Protein AF-A0A534LJ36-F1 (afdb_monomer_lite)

Foldseek 3Di:
DQPPVRVVVVCVVLVPPDADFDDDPNFTPDGYDDDPVVVVVVNVCVVVVNDDPVRPPPDPPPDPPPPDDPDDDDDDDDDDD

Radius of gyration: 24.54 Å; chains: 1; bounding box: 64×52×52 Å

Secondary structure (DSSP, 8-state):
---HHHHHHHHHHTT--SS-EEEETTEEEEES---HHHHHHHHHHHHTT---TTTS----------PPPPPPPPPPPPPP-

pLDDT: mean 72.0, std 13.59, range [45.38, 93.31]

Sequence (81 aa):
MVPPEGSKPLLTKYKLQFGPAILVNDRIEFVGIPRYRMLVERVSQVAAGRISPRTAQPPPAAAPTAAAKPAAPPRPTPPPG

Structure (mmCIF, N/CA/C/O backbone):
data_AF-A0A534LJ36-F1
#
_entry.id   AF-A0A534LJ36-F1
#
loop_
_atom_site.group_PDB
_atom_site.id
_atom_site.type_symbol
_atom_site.label_atom_id
_atom_site.label_alt_id
_atom_site.label_comp_id
_atom_site.label_asym_id
_atom_site.label_entity_id
_atom_site.label_seq_id
_atom_site.pdbx_PDB_ins_code
_atom_site.Cartn_x
_atom_site.Cartn_y
_atom_site.Cartn_z
_atom_site.occupancy
_atom_site.B_iso_or_equiv
_atom_site.auth_seq_id
_atom_site.auth_comp_id
_atom_site.auth_asym_id
_atom_site.auth_atom_id
_atom_site.pdbx_PDB_model_num
ATOM 1 N N . MET A 1 1 ? -11.859 -1.125 -7.700 1.00 51.81 1 MET A N 1
ATOM 2 C CA . MET A 1 1 ? -11.106 0.059 -8.173 1.00 51.81 1 MET A CA 1
ATOM 3 C C . MET A 1 1 ? -11.742 1.279 -7.526 1.00 51.81 1 MET A C 1
ATOM 5 O O . MET A 1 1 ? -12.960 1.372 -7.577 1.00 51.81 1 MET A O 1
ATOM 9 N N . VAL A 1 2 ? -10.979 2.138 -6.843 1.00 55.66 2 VAL A N 1
ATOM 10 C CA . VAL A 1 2 ? -11.553 3.347 -6.223 1.00 55.66 2 VAL A CA 1
ATOM 11 C C . VAL A 1 2 ? -11.941 4.307 -7.353 1.00 55.66 2 VAL A C 1
ATOM 13 O O . VAL A 1 2 ? -11.069 4.630 -8.163 1.00 55.66 2 VAL A O 1
ATOM 16 N N . PRO A 1 3 ? -13.213 4.725 -7.464 1.00 60.09 3 PRO A N 1
ATOM 17 C CA . PRO A 1 3 ? -13.618 5.676 -8.490 1.00 60.09 3 PRO A CA 1
ATOM 18 C C . PRO A 1 3 ? -12.855 7.005 -8.323 1.00 60.09 3 PRO A C 1
ATOM 20 O O . PRO A 1 3 ? -12.556 7.397 -7.192 1.00 60.09 3 PRO A O 1
ATOM 23 N N . PRO A 1 4 ? -12.534 7.710 -9.423 1.00 60.72 4 PRO A N 1
ATOM 24 C CA . PRO A 1 4 ? -11.686 8.909 -9.407 1.00 60.72 4 PRO A CA 1
ATOM 25 C C . PRO A 1 4 ? -12.230 10.060 -8.540 1.00 60.72 4 PRO A C 1
ATOM 27 O O . PRO A 1 4 ? -11.467 10.915 -8.098 1.00 60.72 4 PRO A O 1
ATOM 30 N N . GLU A 1 5 ? -13.531 10.073 -8.250 1.00 60.53 5 GLU A N 1
ATOM 31 C CA . GLU A 1 5 ? -14.147 11.019 -7.310 1.00 60.53 5 GLU A CA 1
ATOM 32 C C . GLU A 1 5 ? -13.798 10.716 -5.841 1.00 60.53 5 GLU A C 1
ATOM 34 O O . GLU A 1 5 ? -13.573 11.630 -5.051 1.00 60.53 5 GLU A O 1
ATOM 39 N N . GLY A 1 6 ? -13.676 9.436 -5.474 1.00 64.81 6 GLY A N 1
ATOM 40 C CA . GLY A 1 6 ? -13.363 9.004 -4.107 1.00 64.81 6 GLY A CA 1
ATOM 41 C C . GLY A 1 6 ? -11.871 9.034 -3.765 1.00 64.81 6 GLY A C 1
ATOM 42 O O . GLY A 1 6 ? -11.500 8.942 -2.595 1.00 64.81 6 GLY A O 1
ATOM 43 N N . SER A 1 7 ? -10.992 9.170 -4.761 1.00 67.38 7 SER A N 1
ATOM 44 C CA . SER A 1 7 ? -9.539 9.153 -4.557 1.00 67.38 7 SER A CA 1
ATOM 45 C C . SER A 1 7 ? -8.968 10.508 -4.127 1.00 67.38 7 SER A C 1
ATOM 47 O O . SER A 1 7 ? -8.028 10.535 -3.335 1.00 67.38 7 SER A O 1
ATOM 49 N N . LYS A 1 8 ? -9.554 11.634 -4.560 1.00 70.19 8 LYS A N 1
ATOM 50 C CA . LYS A 1 8 ? -9.140 12.992 -4.150 1.00 70.19 8 LYS A CA 1
ATOM 51 C C . LYS A 1 8 ? -9.074 13.191 -2.623 1.00 70.19 8 LYS A C 1
ATOM 53 O O . LYS A 1 8 ? -8.015 13.598 -2.145 1.00 70.19 8 LYS A O 1
ATOM 58 N N . PRO A 1 9 ? -10.119 12.871 -1.832 1.00 77.75 9 PRO A N 1
ATOM 59 C CA . PRO A 1 9 ? -10.056 13.039 -0.379 1.00 77.75 9 PRO A CA 1
ATOM 60 C C . PRO A 1 9 ? -9.011 12.128 0.280 1.00 77.75 9 PRO A C 1
ATOM 62 O O . PRO A 1 9 ? -8.386 12.526 1.263 1.00 77.75 9 PRO A O 1
ATOM 65 N N . LEU A 1 10 ? -8.759 10.936 -0.272 1.00 75.25 10 LEU A N 1
ATOM 66 C CA . LEU A 1 10 ? -7.709 10.038 0.217 1.00 75.25 10 LEU A CA 1
ATOM 67 C C . LEU A 1 10 ? -6.310 10.605 -0.055 1.00 75.25 10 LEU A C 1
ATOM 69 O O . LEU A 1 10 ? -5.468 10.596 0.840 1.00 75.25 10 LEU A O 1
ATOM 73 N N . LEU A 1 11 ? -6.064 11.160 -1.242 1.00 75.56 11 LEU A N 1
ATOM 74 C CA . LEU A 1 11 ? -4.784 11.798 -1.564 1.00 75.56 11 LEU A CA 1
ATOM 75 C C . LEU A 1 11 ? -4.491 12.978 -0.628 1.00 75.56 11 LEU A C 1
ATOM 77 O O . LEU A 1 11 ? -3.381 13.081 -0.105 1.00 75.56 11 LEU A O 1
ATOM 81 N N . THR A 1 12 ? -5.497 13.812 -0.338 1.00 78.50 12 THR A N 1
ATOM 82 C CA . THR A 1 12 ? -5.377 14.909 0.636 1.00 78.50 12 THR A CA 1
ATOM 83 C C . THR A 1 12 ? -5.137 14.391 2.056 1.00 78.50 12 THR A C 1
ATOM 85 O O . THR A 1 12 ? -4.216 14.868 2.721 1.00 78.50 12 THR A O 1
ATOM 88 N N . LYS A 1 13 ? -5.901 13.384 2.511 1.00 80.56 13 LYS A N 1
ATOM 89 C CA . LYS A 1 13 ? -5.747 12.764 3.843 1.00 80.56 13 LYS A CA 1
ATOM 90 C C . LYS A 1 13 ? -4.326 12.244 4.069 1.00 80.56 13 LYS A C 1
ATOM 92 O O . LYS A 1 13 ? -3.766 12.417 5.147 1.00 80.56 13 LYS A O 1
ATOM 97 N N . TYR A 1 14 ? -3.744 11.637 3.041 1.00 78.19 14 TYR A N 1
ATOM 98 C CA . TYR A 1 14 ? -2.418 11.027 3.091 1.00 78.19 14 TYR A CA 1
ATOM 99 C C . TYR A 1 14 ? -1.295 11.946 2.594 1.00 78.19 14 TYR A C 1
ATOM 101 O O . TYR A 1 14 ? -0.153 11.506 2.491 1.00 78.19 14 TYR A O 1
ATOM 109 N N . LYS A 1 15 ? -1.589 13.226 2.316 1.00 78.56 15 LYS A N 1
ATOM 110 C CA . LYS A 1 15 ? -0.623 14.216 1.805 1.00 78.56 15 LYS A CA 1
ATOM 111 C C . LYS A 1 15 ? 0.179 13.713 0.592 1.00 78.56 15 LYS A C 1
ATOM 113 O O . LYS A 1 15 ? 1.352 14.049 0.424 1.00 78.56 15 LYS A O 1
ATOM 118 N N . LEU A 1 16 ? -0.448 12.903 -0.256 1.00 78.56 16 LEU A N 1
ATOM 119 C CA . LEU A 1 16 ? 0.171 12.360 -1.459 1.00 78.56 16 LEU A CA 1
ATOM 120 C C . LEU A 1 16 ? 0.134 13.421 -2.560 1.00 78.56 16 LEU A C 1
ATOM 122 O O . LEU A 1 16 ? -0.933 13.764 -3.060 1.00 78.56 16 LEU A O 1
ATOM 126 N N . GLN A 1 17 ? 1.306 13.950 -2.917 1.00 71.25 17 GLN A N 1
ATOM 127 C CA . GLN A 1 17 ? 1.438 14.965 -3.969 1.00 71.25 17 GLN A CA 1
ATOM 128 C C . GLN A 1 17 ? 1.576 14.343 -5.365 1.00 71.25 17 GLN A C 1
ATOM 130 O O . GLN A 1 17 ? 1.093 14.908 -6.340 1.00 71.25 17 GLN A O 1
ATOM 135 N N . PHE A 1 18 ? 2.224 13.175 -5.464 1.00 64.19 18 PHE A N 1
ATOM 136 C CA . PHE A 1 18 ? 2.584 12.556 -6.739 1.00 64.19 18 PHE A CA 1
ATOM 137 C C . PHE A 1 18 ? 2.557 11.025 -6.661 1.00 64.19 18 PHE A C 1
ATOM 139 O O . PHE A 1 18 ? 2.946 10.440 -5.651 1.00 64.19 18 PHE A O 1
ATOM 146 N N . GLY A 1 19 ? 2.178 10.395 -7.778 1.00 70.88 19 GLY A N 1
ATOM 147 C CA . GLY A 1 19 ? 2.350 8.965 -8.038 1.00 70.88 19 GLY A CA 1
ATOM 148 C C . GLY A 1 19 ? 1.361 8.024 -7.330 1.00 70.88 19 GLY A C 1
ATOM 149 O O . GLY A 1 19 ? 0.627 8.427 -6.428 1.00 70.88 19 GLY A O 1
ATOM 150 N N . PRO A 1 20 ? 1.317 6.746 -7.749 1.00 82.62 20 PRO A N 1
ATOM 151 C CA . PRO A 1 20 ? 0.578 5.715 -7.028 1.00 82.62 20 PRO A CA 1
ATOM 152 C C . PRO A 1 20 ? 1.210 5.500 -5.652 1.00 82.62 20 PRO A C 1
ATOM 154 O O . PRO A 1 20 ? 2.419 5.629 -5.503 1.00 82.62 20 PRO A O 1
ATOM 157 N N . ALA A 1 21 ? 0.419 5.139 -4.650 1.00 86.12 21 ALA A N 1
ATOM 158 C CA . ALA A 1 21 ? 0.923 4.807 -3.324 1.00 86.12 21 ALA A CA 1
ATOM 159 C C . ALA A 1 21 ? 0.265 3.532 -2.818 1.00 86.12 21 ALA A C 1
ATOM 161 O O . ALA A 1 21 ? -0.880 3.234 -3.165 1.00 86.12 21 ALA A O 1
ATOM 162 N N . ILE A 1 22 ? 0.996 2.793 -1.990 1.00 86.88 22 ILE A N 1
ATOM 163 C CA . ILE A 1 22 ? 0.495 1.575 -1.363 1.00 86.88 22 ILE A CA 1
ATOM 164 C C . ILE A 1 22 ? 0.335 1.832 0.123 1.00 86.88 22 ILE A C 1
ATOM 166 O O . ILE A 1 22 ? 1.286 2.210 0.815 1.00 86.88 22 ILE A O 1
ATOM 170 N N . LEU A 1 23 ? -0.888 1.597 0.585 1.00 85.00 23 LEU A N 1
ATOM 171 C CA . LEU A 1 23 ? -1.249 1.648 1.985 1.00 85.00 23 LEU A CA 1
ATOM 172 C C . LEU A 1 23 ? -1.380 0.226 2.523 1.00 85.00 23 LEU A C 1
ATOM 174 O O . LEU A 1 23 ? -2.006 -0.625 1.892 1.00 85.00 23 LEU A O 1
ATOM 178 N N . VAL A 1 24 ? -0.815 -0.009 3.702 1.00 86.06 24 VAL A N 1
ATOM 179 C CA . VAL A 1 24 ? -0.984 -1.245 4.471 1.00 86.06 24 VAL A CA 1
ATOM 180 C C . VAL A 1 24 ? -1.459 -0.835 5.860 1.00 86.06 24 VAL A C 1
ATOM 182 O O . VAL A 1 24 ? -0.816 -0.011 6.505 1.00 86.06 24 VAL A O 1
ATOM 185 N N . ASN A 1 25 ? -2.598 -1.369 6.311 1.00 84.19 25 ASN A N 1
ATOM 186 C CA . ASN A 1 25 ? -3.228 -0.997 7.588 1.00 84.19 25 ASN A CA 1
ATOM 187 C C . ASN A 1 25 ? -3.396 0.529 7.749 1.00 84.19 25 ASN A C 1
ATOM 189 O O . ASN A 1 25 ? -2.958 1.111 8.741 1.00 84.19 25 ASN A O 1
ATOM 193 N N . ASP A 1 26 ? -3.958 1.185 6.728 1.00 82.00 26 ASP A N 1
ATOM 194 C CA . ASP A 1 26 ? -4.180 2.640 6.661 1.00 82.00 26 ASP A CA 1
ATOM 195 C C . ASP A 1 26 ? -2.925 3.518 6.780 1.00 82.00 26 ASP A C 1
ATOM 197 O O . ASP A 1 26 ? -3.040 4.740 6.902 1.00 82.00 26 ASP A O 1
ATOM 201 N N . ARG A 1 27 ? -1.727 2.932 6.699 1.00 79.62 27 ARG A N 1
ATOM 202 C CA . ARG A 1 27 ? -0.454 3.656 6.679 1.00 79.62 27 ARG A CA 1
ATOM 203 C C . ARG A 1 27 ? 0.178 3.556 5.308 1.00 79.62 27 ARG A C 1
ATOM 205 O O . ARG A 1 27 ? 0.209 2.487 4.708 1.00 79.62 27 ARG A O 1
ATOM 212 N N . ILE A 1 28 ? 0.707 4.673 4.822 1.00 84.25 28 ILE A N 1
ATOM 213 C CA . ILE A 1 28 ? 1.528 4.678 3.611 1.00 84.25 28 ILE A CA 1
ATOM 214 C C . ILE A 1 28 ? 2.752 3.817 3.907 1.00 84.25 28 ILE A C 1
ATOM 216 O O . ILE A 1 28 ? 3.404 4.043 4.915 1.00 84.25 28 ILE A O 1
ATOM 220 N N . GLU A 1 29 ? 3.053 2.838 3.063 1.00 84.81 29 GLU A N 1
ATOM 221 C CA . GLU A 1 29 ? 4.285 2.039 3.151 1.00 84.81 29 GLU A CA 1
ATOM 222 C C . GLU A 1 29 ? 5.187 2.271 1.936 1.00 84.81 29 GLU A C 1
ATOM 224 O O . GLU A 1 29 ? 6.412 2.211 2.042 1.00 84.81 29 GLU A O 1
ATOM 229 N N . PHE A 1 30 ? 4.586 2.619 0.794 1.00 84.94 30 PHE A N 1
ATOM 230 C CA . PHE A 1 30 ? 5.304 2.972 -0.424 1.00 84.94 30 PHE A CA 1
ATOM 231 C C . PHE A 1 30 ? 4.667 4.164 -1.129 1.00 84.94 30 PHE A C 1
ATOM 233 O O . PHE A 1 30 ? 3.443 4.264 -1.233 1.00 84.94 30 PHE A O 1
ATOM 240 N N . VAL A 1 31 ? 5.530 5.016 -1.678 1.00 86.19 31 VAL A N 1
ATOM 241 C CA . VAL A 1 31 ? 5.193 6.010 -2.699 1.00 86.19 31 VAL A CA 1
ATOM 242 C C . VAL A 1 31 ? 5.851 5.537 -3.995 1.00 86.19 31 VAL A C 1
ATOM 244 O O . VAL A 1 31 ? 7.057 5.301 -4.030 1.00 86.19 31 VAL A O 1
ATOM 247 N N . GLY A 1 32 ? 5.055 5.346 -5.039 1.00 85.44 32 GLY A N 1
ATOM 248 C CA . GLY A 1 32 ? 5.418 4.661 -6.277 1.00 85.44 32 GLY A CA 1
ATOM 249 C C . GLY A 1 32 ? 5.025 3.179 -6.294 1.00 85.44 32 GLY A C 1
ATOM 250 O O . GLY A 1 32 ? 4.401 2.660 -5.369 1.00 85.44 32 GLY A O 1
ATOM 251 N N . ILE A 1 33 ? 5.398 2.493 -7.379 1.00 87.06 33 ILE A N 1
ATOM 252 C CA . ILE A 1 33 ? 5.165 1.054 -7.563 1.00 87.06 33 ILE A CA 1
ATOM 253 C C . ILE A 1 33 ? 6.429 0.298 -7.116 1.00 87.06 33 ILE A C 1
ATOM 255 O O . ILE A 1 33 ? 7.426 0.314 -7.842 1.00 87.06 33 ILE A O 1
ATOM 259 N N . PRO A 1 34 ? 6.441 -0.345 -5.932 1.00 88.50 34 PRO A N 1
ATOM 260 C CA . PRO A 1 34 ? 7.579 -1.141 -5.491 1.00 88.50 34 PRO A CA 1
ATOM 261 C C . PRO A 1 34 ? 7.697 -2.440 -6.295 1.00 88.50 34 PRO A C 1
ATOM 263 O O . PRO A 1 34 ? 6.730 -2.942 -6.870 1.00 88.50 34 PRO A O 1
ATOM 266 N N . ARG A 1 35 ? 8.890 -3.046 -6.277 1.00 93.31 35 ARG A N 1
ATOM 267 C CA . ARG A 1 35 ? 9.067 -4.413 -6.787 1.00 93.31 35 ARG A CA 1
ATOM 268 C C . ARG A 1 35 ? 8.295 -5.399 -5.914 1.00 93.31 35 ARG A C 1
ATOM 270 O O . ARG A 1 35 ? 8.243 -5.244 -4.696 1.00 93.31 35 ARG A O 1
ATOM 277 N N . TYR A 1 36 ? 7.802 -6.475 -6.525 1.00 92.19 36 TYR A N 1
ATOM 278 C CA . TYR A 1 36 ? 7.005 -7.493 -5.833 1.00 92.19 36 TYR A CA 1
ATOM 279 C C . TYR A 1 36 ? 7.671 -8.031 -4.554 1.00 92.19 36 TYR A C 1
ATOM 281 O O . TYR A 1 36 ? 7.022 -8.141 -3.520 1.00 92.19 36 TYR A O 1
ATOM 289 N N . ARG A 1 37 ? 8.984 -8.300 -4.588 1.00 91.69 37 ARG A N 1
ATOM 290 C CA . ARG A 1 37 ? 9.726 -8.799 -3.415 1.00 91.69 37 ARG A CA 1
ATOM 291 C C . ARG A 1 37 ? 9.681 -7.828 -2.234 1.00 91.69 37 ARG A C 1
ATOM 293 O O . ARG A 1 37 ? 9.394 -8.249 -1.121 1.00 91.69 37 ARG A O 1
ATOM 300 N N . MET A 1 38 ? 9.840 -6.532 -2.504 1.00 89.56 38 MET A N 1
ATOM 301 C CA . MET A 1 38 ? 9.770 -5.488 -1.478 1.00 89.56 38 MET A CA 1
ATOM 302 C C . MET A 1 38 ? 8.376 -5.398 -0.862 1.00 89.56 38 MET A C 1
ATOM 304 O O . MET A 1 38 ? 8.251 -5.205 0.342 1.00 89.56 38 MET A O 1
ATOM 308 N N . LEU A 1 39 ? 7.327 -5.553 -1.677 1.00 89.50 39 LEU A N 1
ATOM 309 C CA . LEU A 1 39 ? 5.953 -5.541 -1.186 1.00 89.50 39 LEU A CA 1
ATOM 310 C C . LEU A 1 39 ? 5.703 -6.708 -0.224 1.00 89.50 39 LEU A C 1
ATOM 312 O O . LEU A 1 39 ? 5.218 -6.492 0.882 1.00 89.50 39 LEU A O 1
ATOM 316 N N . VAL A 1 40 ? 6.061 -7.930 -0.628 1.00 91.06 40 VAL A N 1
ATOM 317 C CA . VAL A 1 40 ? 5.837 -9.147 0.170 1.00 91.06 40 VAL A CA 1
ATOM 318 C C . VAL A 1 40 ? 6.588 -9.088 1.499 1.00 91.06 40 VAL A C 1
ATOM 320 O O . VAL A 1 40 ? 6.002 -9.334 2.553 1.00 91.06 40 VAL A O 1
ATOM 323 N N . GLU A 1 41 ? 7.867 -8.712 1.462 1.00 90.75 41 GLU A N 1
ATOM 324 C CA . GLU A 1 41 ? 8.683 -8.537 2.668 1.00 90.75 41 GLU A CA 1
ATOM 325 C C . GLU A 1 41 ? 8.115 -7.455 3.587 1.00 90.75 41 GLU A C 1
ATOM 327 O O . GLU A 1 41 ? 8.145 -7.583 4.811 1.00 90.75 41 GLU A O 1
ATOM 332 N N . ARG A 1 42 ? 7.565 -6.381 3.016 1.00 86.12 42 ARG A N 1
ATOM 333 C CA . ARG A 1 42 ? 7.000 -5.300 3.815 1.00 86.1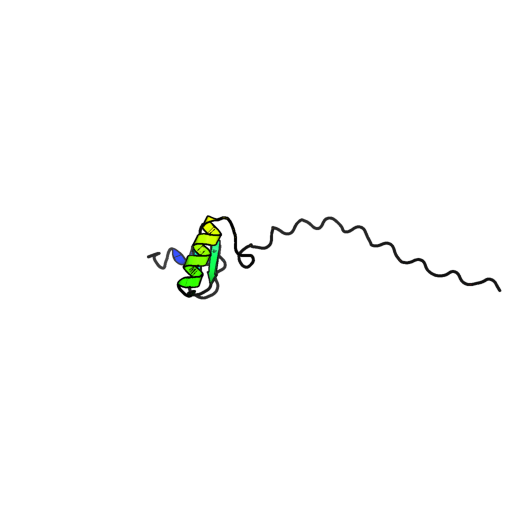2 42 ARG A CA 1
ATOM 334 C C . ARG A 1 42 ? 5.680 -5.691 4.467 1.00 86.12 42 ARG A C 1
ATOM 336 O O . ARG A 1 42 ? 5.477 -5.378 5.637 1.00 86.12 42 ARG A O 1
ATOM 343 N N . VAL A 1 43 ? 4.813 -6.410 3.759 1.00 87.50 43 VAL A N 1
ATOM 344 C CA . VAL A 1 43 ? 3.552 -6.921 4.317 1.00 87.50 43 VAL A CA 1
ATOM 345 C C . VAL A 1 43 ? 3.822 -7.854 5.500 1.00 87.50 43 VAL A C 1
ATOM 347 O O . VAL A 1 43 ? 3.157 -7.725 6.528 1.00 87.50 43 VAL A O 1
ATOM 350 N N . SER A 1 44 ? 4.834 -8.725 5.417 1.00 88.81 44 SER A N 1
ATOM 351 C CA . SER A 1 44 ? 5.197 -9.596 6.544 1.00 88.81 44 SER A CA 1
ATOM 352 C C . SER A 1 44 ? 5.763 -8.813 7.736 1.00 88.81 44 SER A C 1
ATOM 354 O O . SER A 1 44 ? 5.410 -9.100 8.879 1.00 88.81 44 SER A O 1
ATOM 356 N N . GLN A 1 45 ? 6.571 -7.773 7.496 1.00 87.38 45 GLN A N 1
ATOM 357 C CA . GLN A 1 45 ? 7.062 -6.882 8.556 1.00 87.38 45 GLN A CA 1
ATOM 358 C C . GLN A 1 45 ? 5.928 -6.121 9.251 1.00 87.38 45 GLN A C 1
ATOM 360 O O . GLN A 1 45 ? 5.923 -6.033 10.479 1.00 87.38 45 GLN A O 1
ATOM 365 N N . VAL A 1 46 ? 4.963 -5.597 8.491 1.00 84.94 46 VAL A N 1
ATOM 366 C CA . VAL A 1 46 ? 3.803 -4.882 9.045 1.00 84.94 46 VAL A CA 1
ATOM 367 C C . VAL A 1 46 ? 2.9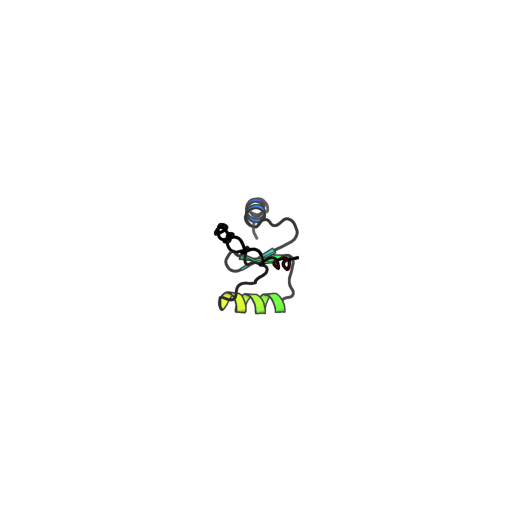02 -5.829 9.838 1.00 84.94 46 VAL A C 1
ATOM 369 O O . VAL A 1 46 ? 2.471 -5.467 10.931 1.00 84.94 46 VAL A O 1
ATOM 372 N N . ALA A 1 47 ? 2.680 -7.054 9.351 1.00 83.56 47 ALA A N 1
ATOM 373 C CA . ALA A 1 47 ? 1.963 -8.089 10.097 1.00 83.56 47 ALA A CA 1
ATOM 374 C C . ALA A 1 47 ? 2.670 -8.450 11.419 1.00 83.56 47 ALA A C 1
ATOM 376 O O . ALA A 1 47 ? 2.012 -8.702 12.423 1.00 83.56 47 ALA A O 1
ATOM 377 N N . ALA A 1 48 ? 4.005 -8.397 11.443 1.00 86.19 48 ALA A N 1
ATOM 378 C CA . ALA A 1 48 ? 4.820 -8.569 12.646 1.00 86.19 48 ALA A CA 1
ATOM 379 C C . ALA A 1 48 ? 4.939 -7.294 13.517 1.00 86.19 48 ALA A C 1
ATOM 381 O O . ALA A 1 48 ? 5.753 -7.257 14.440 1.00 86.19 48 ALA A O 1
ATOM 382 N N . GLY A 1 49 ? 4.185 -6.228 13.218 1.00 80.50 49 GLY A N 1
ATOM 383 C CA . GLY A 1 49 ? 4.178 -4.973 13.982 1.00 80.50 49 GLY A CA 1
ATOM 384 C C . GLY A 1 49 ? 5.361 -4.030 13.718 1.00 80.50 49 GLY A C 1
ATOM 385 O O . GLY A 1 49 ? 5.492 -3.003 14.384 1.00 80.50 49 GLY A O 1
ATOM 386 N N . ARG A 1 50 ? 6.230 -4.329 12.744 1.00 77.44 50 ARG A N 1
ATOM 387 C CA . ARG A 1 50 ? 7.404 -3.505 12.405 1.00 77.44 50 ARG A CA 1
ATOM 388 C C . ARG A 1 50 ? 7.041 -2.431 11.378 1.00 77.44 50 ARG A C 1
ATOM 390 O O . ARG A 1 50 ? 7.030 -2.661 10.166 1.00 77.44 50 ARG A O 1
ATOM 397 N N . ILE A 1 51 ? 6.768 -1.227 11.866 1.00 71.62 51 ILE A N 1
ATOM 398 C CA . ILE A 1 51 ? 6.417 -0.059 11.044 1.00 71.62 51 ILE A CA 1
ATOM 399 C C . ILE A 1 51 ? 7.678 0.557 10.412 1.00 71.62 51 ILE A C 1
ATOM 401 O O . ILE A 1 51 ? 8.755 0.534 11.004 1.00 71.62 51 ILE A O 1
ATOM 405 N N . SER A 1 52 ? 7.548 1.100 9.201 1.00 62.72 52 SER A N 1
ATOM 406 C CA . SER A 1 52 ? 8.647 1.694 8.443 1.00 62.72 52 SER A CA 1
ATOM 407 C C . SER A 1 52 ? 9.037 3.022 9.085 1.00 62.72 52 SER A C 1
ATOM 409 O O . SER A 1 52 ? 8.175 3.880 9.259 1.00 62.72 52 SER A O 1
ATOM 411 N N . PRO A 1 53 ? 10.323 3.283 9.360 1.00 59.94 53 PRO A N 1
ATOM 412 C CA . PRO A 1 53 ? 10.750 4.571 9.908 1.00 59.94 53 PRO A CA 1
ATOM 413 C C . PRO A 1 53 ? 10.535 5.747 8.939 1.00 59.94 53 PRO A C 1
ATOM 415 O O . PRO A 1 53 ? 10.442 6.883 9.382 1.00 59.94 53 PRO A O 1
ATOM 418 N N . ARG A 1 54 ? 10.389 5.500 7.626 1.00 57.47 54 ARG A N 1
ATOM 419 C CA . ARG A 1 54 ? 10.007 6.544 6.650 1.00 57.47 54 ARG A CA 1
ATOM 420 C C . ARG A 1 54 ? 8.529 6.948 6.715 1.00 57.47 54 ARG A C 1
ATOM 422 O O . ARG A 1 54 ? 8.165 7.968 6.143 1.00 57.47 54 ARG A O 1
ATOM 429 N N . THR A 1 55 ? 7.687 6.136 7.352 1.00 56.62 55 THR A N 1
ATOM 430 C CA . THR A 1 55 ? 6.223 6.299 7.403 1.00 56.62 55 THR A CA 1
ATOM 431 C C . THR A 1 55 ? 5.703 6.381 8.833 1.00 56.62 55 THR A C 1
ATOM 433 O O . THR A 1 55 ? 4.547 6.741 9.058 1.00 56.62 55 THR A O 1
ATOM 436 N N . ALA A 1 56 ? 6.583 6.148 9.811 1.00 52.62 56 ALA A N 1
ATOM 437 C CA . ALA A 1 56 ? 6.535 6.812 11.093 1.00 52.62 56 ALA A CA 1
ATOM 438 C C . ALA A 1 56 ? 6.549 8.320 10.816 1.00 52.62 56 ALA A C 1
ATOM 440 O O . ALA A 1 56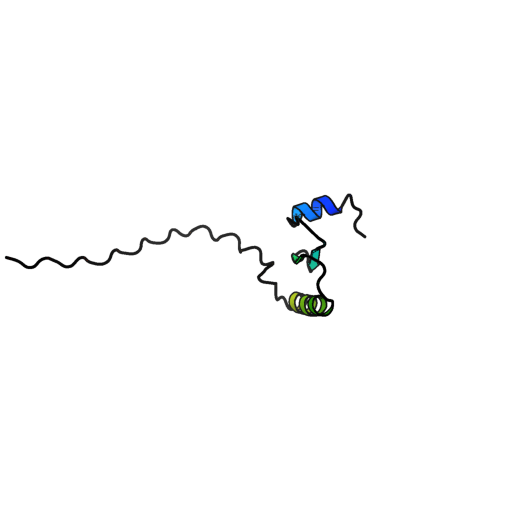 ? 7.595 8.958 10.719 1.00 52.62 56 ALA A O 1
ATOM 441 N N . GLN A 1 57 ? 5.352 8.885 10.643 1.00 54.31 57 GLN A N 1
ATOM 442 C CA . GLN A 1 57 ? 5.105 10.283 10.939 1.00 54.31 57 GLN A CA 1
ATOM 443 C C . GLN A 1 57 ? 5.906 10.594 12.208 1.00 54.31 57 GLN A C 1
ATOM 445 O O . GLN A 1 57 ? 5.813 9.793 13.150 1.00 54.31 57 GLN A O 1
ATOM 45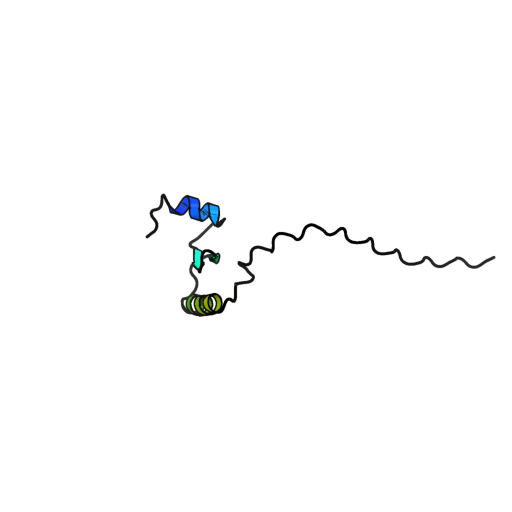0 N N . PRO A 1 58 ? 6.743 11.654 12.218 1.00 47.31 58 PRO A N 1
ATOM 451 C CA . PRO A 1 58 ? 7.496 11.986 13.412 1.00 47.31 58 PRO A CA 1
ATOM 452 C C . PRO A 1 58 ? 6.515 11.932 14.582 1.00 47.31 58 PRO A C 1
ATOM 454 O O . PRO A 1 58 ? 5.388 12.427 14.414 1.00 47.31 58 PRO A O 1
ATOM 457 N N . PRO A 1 59 ? 6.873 11.284 15.710 1.00 50.41 59 PRO A N 1
ATOM 458 C CA . PRO A 1 59 ? 6.051 11.358 16.906 1.00 50.41 59 PRO A CA 1
ATOM 459 C C . PRO A 1 59 ? 5.623 12.818 17.069 1.00 50.41 59 PRO A C 1
ATOM 461 O O . PRO A 1 59 ? 6.465 13.689 16.804 1.00 50.41 59 PRO A O 1
ATOM 464 N N . PRO A 1 60 ? 4.351 13.111 17.414 1.00 51.31 60 PRO A N 1
ATOM 465 C CA . PRO A 1 60 ? 3.936 14.478 17.699 1.00 51.31 60 PRO A CA 1
ATOM 466 C C . PRO A 1 60 ? 5.030 15.094 18.553 1.00 51.31 60 PRO A C 1
ATOM 468 O O . PRO A 1 60 ? 5.408 14.473 19.550 1.00 51.31 60 PRO A O 1
ATOM 471 N N . ALA A 1 61 ? 5.630 16.191 18.077 1.00 50.25 61 ALA A N 1
ATOM 472 C CA . ALA A 1 61 ? 6.788 16.773 18.731 1.00 50.25 61 ALA A CA 1
ATOM 473 C C . ALA A 1 61 ? 6.455 16.865 20.217 1.00 50.25 61 ALA A C 1
ATOM 475 O O . ALA A 1 61 ? 5.466 17.507 20.579 1.00 50.25 61 ALA A O 1
ATOM 476 N N . ALA A 1 62 ? 7.210 16.146 21.055 1.00 57.19 62 ALA A N 1
ATOM 477 C CA . ALA A 1 62 ? 7.088 16.324 22.487 1.00 57.19 62 ALA A CA 1
ATOM 478 C C . ALA A 1 62 ? 7.231 17.828 22.713 1.00 57.19 62 ALA A C 1
ATOM 480 O O . ALA A 1 62 ? 8.188 18.431 22.214 1.00 57.19 62 ALA A O 1
ATOM 481 N N . ALA A 1 63 ? 6.224 18.435 23.349 1.00 55.00 63 ALA A N 1
ATOM 482 C CA . ALA A 1 63 ? 6.253 19.850 23.676 1.00 55.00 63 ALA A CA 1
ATOM 483 C C . ALA A 1 63 ? 7.633 20.158 24.271 1.00 55.00 63 ALA A C 1
ATOM 485 O O . ALA A 1 63 ? 8.113 19.348 25.071 1.00 55.00 63 ALA A O 1
ATOM 486 N N . PRO A 1 64 ? 8.304 21.246 23.858 1.00 51.41 64 PRO A N 1
ATOM 487 C CA . PRO A 1 64 ? 9.648 21.527 24.326 1.00 51.41 64 PRO A CA 1
ATOM 488 C C . PRO A 1 64 ? 9.605 21.642 25.847 1.00 51.41 64 PRO A C 1
ATOM 490 O O . PRO A 1 64 ? 9.150 22.643 26.398 1.00 51.41 64 PRO A O 1
ATOM 493 N N . THR A 1 65 ? 10.062 20.601 26.541 1.00 54.59 65 THR A N 1
ATOM 494 C CA . THR A 1 65 ? 10.432 20.709 27.943 1.00 54.59 65 THR A CA 1
ATOM 495 C C . THR A 1 65 ? 11.577 21.700 27.948 1.00 54.59 65 THR A C 1
ATOM 497 O O . THR A 1 65 ? 12.628 21.411 27.372 1.00 54.59 65 THR A O 1
ATOM 500 N N . ALA A 1 66 ? 11.325 22.891 28.491 1.00 55.91 66 ALA A N 1
ATOM 501 C CA . ALA A 1 66 ? 12.292 23.970 28.587 1.00 55.91 66 ALA A CA 1
ATOM 502 C C . ALA A 1 66 ? 13.646 23.397 29.020 1.00 55.91 66 ALA A C 1
ATOM 504 O O . ALA A 1 66 ? 13.803 22.919 30.144 1.00 55.91 66 ALA A O 1
ATOM 505 N N . ALA A 1 67 ? 14.596 23.375 28.085 1.00 53.66 67 ALA A N 1
ATOM 506 C CA . ALA A 1 67 ? 15.941 22.914 28.349 1.00 53.66 67 ALA A CA 1
ATOM 507 C C . ALA A 1 67 ? 16.522 23.816 29.439 1.00 53.66 67 ALA A C 1
ATOM 509 O O . ALA A 1 67 ? 16.618 25.034 29.264 1.00 53.66 67 ALA A O 1
ATOM 510 N N . ALA A 1 68 ? 16.873 23.221 30.578 1.00 62.28 68 ALA A N 1
ATOM 511 C CA . ALA A 1 68 ? 17.633 23.905 31.604 1.00 62.28 68 ALA A CA 1
ATOM 512 C C . ALA A 1 68 ? 18.918 24.444 30.959 1.00 62.28 68 ALA A C 1
ATOM 514 O O . ALA A 1 68 ? 19.677 23.708 30.327 1.00 62.28 68 ALA A O 1
ATOM 515 N N . LYS A 1 69 ? 19.108 25.760 31.070 1.00 58.94 69 LYS A N 1
ATOM 516 C CA . LYS A 1 69 ? 20.256 26.505 30.554 1.00 58.94 69 LYS A CA 1
ATOM 517 C C . LYS A 1 69 ? 21.567 25.801 30.953 1.00 58.94 69 LYS A C 1
ATOM 519 O O . LYS A 1 69 ? 21.776 25.598 32.149 1.00 58.94 69 LYS A O 1
ATOM 524 N N . PRO A 1 70 ? 22.467 25.470 30.010 1.00 59.16 70 PRO A N 1
ATOM 525 C CA . PRO A 1 70 ? 23.794 24.978 30.357 1.00 59.16 70 PRO A CA 1
ATOM 526 C C . PRO A 1 70 ? 24.544 26.027 31.187 1.00 59.16 70 PRO A C 1
ATOM 528 O O . PRO A 1 70 ? 24.595 27.204 30.816 1.00 59.16 70 PRO A O 1
ATOM 531 N N . ALA A 1 71 ? 25.096 25.611 32.328 1.00 62.25 71 ALA A N 1
ATOM 532 C CA . ALA A 1 71 ? 25.922 26.462 33.175 1.00 62.25 71 ALA A CA 1
ATOM 533 C C . ALA A 1 71 ? 27.177 26.915 32.408 1.00 62.25 71 ALA A C 1
ATOM 535 O O . ALA A 1 71 ? 27.833 26.117 31.739 1.00 62.25 71 ALA A O 1
ATOM 536 N N . ALA A 1 72 ? 27.488 28.211 32.484 1.00 64.38 72 ALA A N 1
ATOM 537 C CA . ALA A 1 72 ? 28.657 28.791 31.834 1.00 64.38 72 ALA A CA 1
ATOM 538 C C . ALA A 1 72 ? 29.963 28.268 32.471 1.00 64.38 72 ALA A C 1
ATOM 540 O O . ALA A 1 72 ? 30.001 28.068 33.688 1.00 64.38 72 ALA A O 1
ATOM 541 N N . PRO A 1 73 ? 31.037 28.075 31.685 1.00 69.88 73 PRO A N 1
ATOM 542 C CA . PRO A 1 73 ? 32.329 27.650 32.214 1.00 69.88 73 PRO A CA 1
ATOM 543 C C . PRO A 1 73 ? 32.945 28.734 33.124 1.00 69.88 73 PRO A C 1
ATOM 545 O O . PRO A 1 73 ? 32.798 29.928 32.835 1.00 69.88 73 PRO A O 1
ATOM 548 N N . PRO A 1 74 ? 33.639 28.355 34.214 1.00 69.00 74 PRO A N 1
ATOM 549 C CA . PRO A 1 74 ? 34.257 29.311 35.128 1.00 69.00 74 PRO A CA 1
ATOM 550 C C . PRO A 1 74 ? 35.405 30.063 34.438 1.00 69.00 74 PRO A C 1
ATOM 552 O O . PRO A 1 74 ? 36.260 29.460 33.791 1.00 69.00 74 PRO A O 1
ATOM 555 N N . ARG A 1 75 ? 35.424 31.397 34.571 1.00 65.00 75 ARG A N 1
ATOM 556 C CA . ARG A 1 75 ? 36.543 32.234 34.109 1.00 65.00 75 ARG A CA 1
ATOM 557 C C . ARG A 1 75 ? 37.729 32.116 35.077 1.00 65.00 75 ARG A C 1
ATOM 559 O O . ARG A 1 75 ? 37.500 32.127 36.286 1.00 65.00 75 ARG A O 1
ATOM 566 N N . PRO A 1 76 ? 38.977 32.065 34.580 1.00 70.50 76 PRO A N 1
ATOM 567 C CA . PRO A 1 76 ? 40.163 32.114 35.428 1.00 70.50 76 PRO A CA 1
ATOM 568 C C . PRO A 1 76 ? 40.315 33.495 36.086 1.00 70.50 76 PRO A C 1
ATOM 570 O O . PRO A 1 76 ? 40.108 34.528 35.447 1.00 70.50 76 PRO A O 1
ATOM 573 N N . THR A 1 77 ? 40.665 33.504 37.372 1.00 69.88 77 THR A N 1
ATOM 574 C CA . THR A 1 77 ? 40.943 34.709 38.168 1.00 69.88 77 THR A CA 1
ATOM 575 C C . THR A 1 77 ? 42.314 35.294 37.809 1.00 69.88 77 THR A C 1
ATOM 577 O O . THR A 1 77 ? 43.274 34.527 37.716 1.00 69.88 77 THR A O 1
ATOM 580 N N . PRO A 1 78 ? 42.449 36.622 37.638 1.00 71.44 78 PRO A N 1
ATOM 581 C CA . PRO A 1 78 ? 43.754 37.243 37.435 1.00 71.44 78 PRO A CA 1
ATOM 582 C C . PRO A 1 78 ? 44.601 37.194 38.725 1.00 71.44 78 PRO A C 1
ATOM 584 O O . PRO A 1 78 ? 44.039 37.303 39.819 1.00 71.44 78 PRO A O 1
ATOM 587 N N . PRO A 1 79 ? 45.931 37.009 38.623 1.00 68.81 79 PRO A N 1
ATOM 588 C CA . PRO A 1 79 ? 46.828 36.991 39.775 1.00 68.81 79 PRO A CA 1
ATOM 589 C C . PRO A 1 79 ? 47.043 38.404 40.358 1.00 68.81 79 PRO A C 1
ATOM 591 O O . PRO A 1 79 ? 46.982 39.383 39.613 1.00 68.81 79 PRO A O 1
ATOM 594 N N . PRO A 1 80 ? 47.299 38.519 41.675 1.00 58.16 80 PRO A N 1
ATOM 595 C CA . PRO A 1 80 ? 47.518 39.796 42.351 1.00 58.16 80 PRO A CA 1
ATOM 596 C C . PRO A 1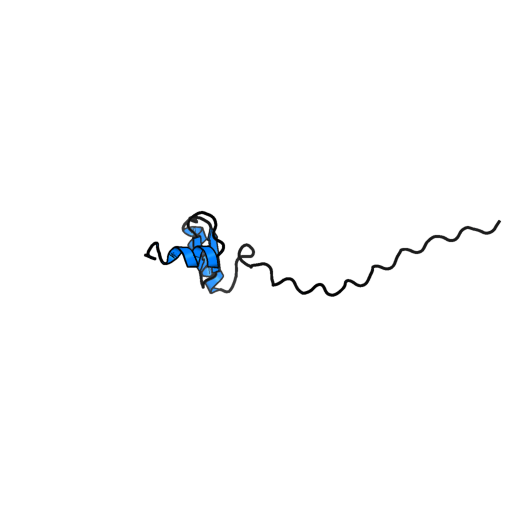 80 ? 48.903 40.383 42.034 1.00 58.16 80 PRO A C 1
ATOM 598 O O . PRO A 1 80 ? 49.913 39.686 42.149 1.00 58.16 80 PRO A O 1
ATOM 601 N N . GLY A 1 81 ? 48.934 41.668 41.676 1.00 45.38 81 GLY A N 1
ATOM 602 C CA . GLY A 1 81 ? 50.133 42.490 41.496 1.00 45.38 81 GLY A CA 1
ATOM 603 C C . GLY A 1 81 ? 49.761 43.958 41.412 1.00 45.38 81 GLY A C 1
ATOM 604 O O . GLY A 1 81 ? 49.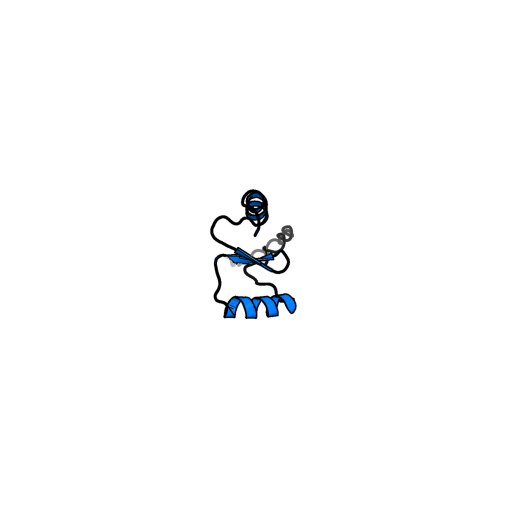028 44.299 40.459 1.00 45.38 81 GLY A O 1
#